Protein AF-A0A834KDP0-F1 (afdb_monomer_lite)

Radius of gyration: 21.54 Å; chains: 1; bounding box: 49×52×43 Å

Sequence (154 aa):
MIDMQECEVVLEFEQLGIKGLCDRLTLIDFNNSCNILGGSSVLNTMLYIRGSHRDFDQWESFGNPGWEYDDVLPYFKKSQDQRNPFLAQNTTYHSTDITSGIETSIQFYEKMLFIRGYLTVQDSPFNTPLSPTYLQAAQEMGYNIVDINGEQQI

InterPro domains:
  IPR000172 Glucose-methanol-choline oxidoreductase, N-terminal [PF00732] (34-146)
  IPR012132 Glucose-methanol-choline oxidoreductase [PTHR11552] (35-153)
  IPR036188 FAD/NAD(P)-binding domain superfamily [G3DSA:3.50.50.60] (35-82)
  IPR036188 FAD/NAD(P)-binding domain superfamily [SSF51905] (33-100)

Secondary structure (DSSP, 8-state):
-------------EEE--TT-SS--EEE--TTS--STTGGGGTS-----PPPHHHHHHHHHTT-TT-SHHHHHHHHHHHEEE--TTGGG-TTT----TTTT----GGGHHHHTTT--SEEE---S---THHHHHHHHHHHTT-----TTSS---

Foldseek 3Di:
DDDPDPPPPPQDWDFDDDPPDPPDTDGDRPVPQPPDVVGCVVVDPLDDADDDQVVQCVVVVVVDPLSHPVSCQLVVQQAEAEPEPVVCVPPVRHAHDPPPDDDDDPVCVVVNNRRDHPHYDYDDPDDDPVVVVVVVVCVVVVDDDDDCRDDDHD

Organism: Vespula vulgaris (NCBI:txid7454)

pLDDT: mean 78.32, std 19.93, range [27.11, 97.25]

Structure (mmCIF, N/CA/C/O backbone):
data_AF-A0A834KDP0-F1
#
_entry.id   AF-A0A834KDP0-F1
#
loop_
_atom_site.group_PDB
_atom_site.id
_atom_site.type_symbol
_atom_site.label_atom_id
_atom_site.label_alt_id
_atom_site.label_comp_id
_atom_site.label_asym_id
_atom_site.label_entity_id
_atom_site.label_seq_id
_atom_site.pdbx_PDB_ins_code
_atom_site.Cartn_x
_atom_site.Cartn_y
_atom_site.Cartn_z
_atom_site.occupancy
_atom_site.B_iso_or_equiv
_atom_site.auth_seq_id
_atom_site.auth_comp_id
_atom_site.auth_asym_id
_atom_site.auth_atom_id
_atom_site.pdbx_PDB_model_num
ATOM 1 N N . MET A 1 1 ? 29.904 -29.418 11.604 1.00 32.22 1 MET A N 1
ATOM 2 C CA . MET A 1 1 ? 29.550 -30.098 10.345 1.00 32.22 1 MET A CA 1
ATOM 3 C C . MET A 1 1 ? 28.048 -30.285 10.411 1.00 32.22 1 MET A C 1
ATOM 5 O O . MET A 1 1 ? 27.600 -31.141 11.156 1.00 32.22 1 MET A O 1
ATOM 9 N N . ILE A 1 2 ? 27.298 -29.336 9.848 1.00 32.88 2 ILE A N 1
ATOM 10 C CA . ILE A 1 2 ? 25.832 -29.363 9.874 1.00 32.88 2 ILE A CA 1
ATOM 11 C C . ILE A 1 2 ? 25.419 -30.229 8.691 1.00 32.88 2 ILE A C 1
ATOM 13 O O . ILE A 1 2 ? 25.821 -29.956 7.562 1.00 32.88 2 ILE A O 1
ATOM 17 N N . ASP A 1 3 ? 24.728 -31.312 9.010 1.00 27.11 3 ASP A N 1
ATOM 18 C CA . ASP A 1 3 ? 24.177 -32.280 8.076 1.00 27.11 3 ASP A CA 1
ATOM 19 C C . ASP A 1 3 ? 23.094 -31.596 7.228 1.0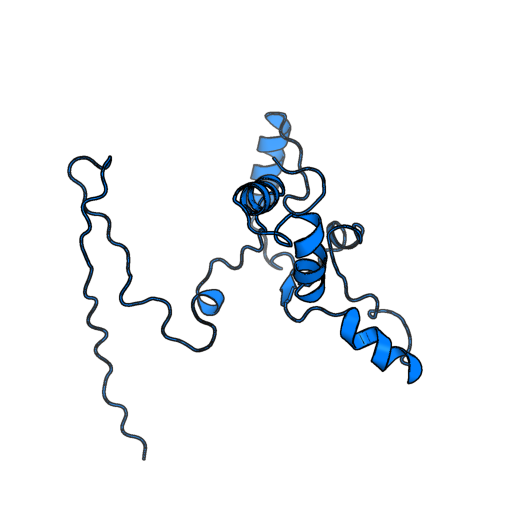0 27.11 3 ASP A C 1
ATOM 21 O O . ASP A 1 3 ? 22.119 -31.070 7.767 1.00 27.11 3 ASP A O 1
ATOM 25 N N . MET A 1 4 ? 23.309 -31.527 5.912 1.00 33.47 4 MET A N 1
ATOM 26 C CA . MET A 1 4 ? 22.289 -31.100 4.958 1.00 33.47 4 MET A CA 1
ATOM 27 C C . MET A 1 4 ? 21.481 -32.336 4.578 1.00 33.47 4 MET A C 1
ATOM 29 O O . MET A 1 4 ? 21.766 -32.980 3.571 1.00 33.47 4 MET A O 1
ATOM 33 N N . GLN A 1 5 ? 20.482 -32.670 5.394 1.00 36.72 5 GLN A N 1
ATOM 34 C CA . GLN A 1 5 ? 19.420 -33.556 4.936 1.00 36.72 5 GLN A CA 1
ATOM 35 C C . GLN A 1 5 ? 18.691 -32.855 3.789 1.00 36.72 5 GLN A C 1
ATOM 37 O O . GLN A 1 5 ? 18.222 -31.725 3.928 1.00 36.72 5 GLN A O 1
ATOM 42 N N . GLU A 1 6 ? 18.659 -33.519 2.639 1.00 36.38 6 GLU A N 1
ATOM 43 C CA . GLU A 1 6 ? 17.880 -33.121 1.477 1.00 36.38 6 GLU A CA 1
ATOM 44 C C . GLU A 1 6 ? 16.412 -32.962 1.902 1.00 36.38 6 GLU A C 1
ATOM 46 O O . GLU A 1 6 ? 15.723 -33.938 2.193 1.00 36.38 6 GLU A O 1
ATOM 51 N N . CYS A 1 7 ? 15.933 -31.718 1.987 1.00 29.33 7 CYS A N 1
ATOM 52 C CA . CYS A 1 7 ? 14.505 -31.442 2.075 1.00 29.33 7 CYS A CA 1
ATOM 53 C C . CYS A 1 7 ? 13.883 -31.783 0.719 1.00 29.33 7 CYS A C 1
ATOM 55 O O . CYS A 1 7 ? 13.819 -30.939 -0.176 1.00 29.33 7 CYS A O 1
ATOM 57 N N . GLU A 1 8 ? 13.428 -33.022 0.564 1.00 34.53 8 GLU A N 1
ATOM 58 C CA . GLU A 1 8 ? 12.415 -33.364 -0.428 1.00 34.53 8 GLU A CA 1
ATOM 59 C C . GLU A 1 8 ? 11.164 -32.534 -0.105 1.00 34.53 8 GLU A C 1
ATOM 61 O O . GLU A 1 8 ? 10.435 -32.804 0.850 1.00 34.53 8 GLU A O 1
ATOM 66 N N . VAL A 1 9 ? 10.943 -31.455 -0.860 1.00 40.50 9 VAL A N 1
ATOM 67 C CA . VAL A 1 9 ? 9.697 -30.687 -0.796 1.00 40.50 9 VAL A CA 1
ATOM 68 C C . VAL A 1 9 ? 8.619 -31.548 -1.447 1.00 40.50 9 VAL A C 1
ATOM 70 O O . VAL A 1 9 ? 8.431 -31.530 -2.663 1.00 40.50 9 VAL A O 1
ATOM 73 N N . VAL A 1 10 ? 7.939 -32.355 -0.637 1.00 37.19 10 VAL A N 1
ATOM 74 C CA . VAL A 1 10 ? 6.749 -33.090 -1.061 1.00 37.19 10 VAL A CA 1
ATOM 75 C C . VAL A 1 10 ? 5.629 -32.065 -1.259 1.00 37.19 10 VAL A C 1
ATOM 77 O O . VAL A 1 10 ? 5.071 -31.541 -0.299 1.00 37.19 10 VAL A O 1
ATOM 80 N N . LEU A 1 11 ? 5.329 -31.732 -2.516 1.00 42.69 11 LEU A N 1
ATOM 81 C CA . LEU A 1 11 ? 4.203 -30.869 -2.880 1.00 42.69 11 LEU A CA 1
ATOM 82 C C . LEU A 1 11 ? 2.890 -31.657 -2.742 1.00 42.69 11 LEU A C 1
ATOM 84 O O . LEU A 1 11 ? 2.422 -32.276 -3.698 1.00 42.69 11 LEU A O 1
ATOM 88 N N . GLU A 1 12 ? 2.297 -31.658 -1.549 1.00 43.50 12 GLU A N 1
ATOM 89 C CA . GLU A 1 12 ? 0.933 -32.155 -1.338 1.00 43.50 12 GLU A CA 1
ATOM 90 C C . GLU A 1 12 ? -0.082 -31.038 -1.614 1.00 43.50 12 GLU A C 1
ATOM 92 O O . GLU A 1 12 ? -0.235 -30.101 -0.828 1.00 43.50 12 GLU A O 1
ATOM 97 N N . PHE A 1 13 ? -0.777 -31.139 -2.750 1.00 48.62 13 PHE A N 1
ATOM 98 C CA . PHE A 1 13 ? -1.847 -30.221 -3.136 1.00 48.62 13 PHE A CA 1
ATOM 99 C C . PHE A 1 13 ? -3.195 -30.671 -2.555 1.00 48.62 13 PHE A C 1
ATOM 101 O O . PHE A 1 13 ? -3.680 -31.753 -2.892 1.00 48.62 13 PHE A O 1
ATOM 108 N N . GLU A 1 14 ? -3.862 -29.819 -1.773 1.00 54.56 14 GLU A N 1
ATOM 109 C CA . GLU A 1 14 ? -5.274 -30.030 -1.440 1.00 54.56 14 GLU A CA 1
ATOM 110 C C . GLU A 1 14 ? -6.165 -29.589 -2.610 1.00 54.56 14 GLU A C 1
ATOM 112 O O . GLU A 1 14 ? -6.177 -28.430 -3.029 1.00 54.56 14 GLU A O 1
ATOM 117 N N . GLN A 1 15 ? -6.928 -30.536 -3.156 1.00 55.88 15 GLN A N 1
ATOM 118 C CA . GLN A 1 15 ? -7.911 -30.280 -4.203 1.00 55.88 15 GLN A CA 1
ATOM 119 C C . GLN A 1 15 ? -9.252 -29.915 -3.564 1.00 55.88 15 GLN A C 1
ATOM 121 O O . GLN A 1 15 ? -10.048 -30.788 -3.217 1.00 55.88 15 GLN A O 1
ATOM 126 N N . LEU A 1 16 ? -9.525 -28.619 -3.420 1.00 61.22 16 LEU A N 1
ATOM 127 C CA . LEU A 1 16 ? -10.821 -28.152 -2.931 1.00 61.22 16 LEU A CA 1
ATOM 128 C C . LEU A 1 16 ? -11.787 -27.937 -4.102 1.00 61.22 16 LEU A C 1
ATOM 130 O O . LEU A 1 16 ? -11.505 -27.199 -5.050 1.00 61.22 16 LEU A O 1
ATOM 134 N N . GLY A 1 17 ? -12.960 -28.567 -4.018 1.00 60.81 17 GLY A N 1
ATOM 135 C CA . GLY A 1 17 ? -14.087 -28.268 -4.896 1.00 60.81 17 GLY A CA 1
ATOM 136 C C . GLY A 1 17 ? -14.694 -26.920 -4.514 1.00 60.81 17 GLY A C 1
ATOM 137 O O . GLY A 1 17 ? -15.449 -26.829 -3.546 1.00 60.81 17 GLY A O 1
ATOM 138 N N . ILE A 1 18 ? -14.364 -25.861 -5.253 1.00 67.38 18 ILE A N 1
ATOM 139 C CA . ILE A 1 18 ? -14.926 -24.529 -5.010 1.00 67.38 18 ILE A CA 1
ATOM 140 C C . ILE A 1 18 ? -16.292 -24.429 -5.689 1.00 67.38 18 ILE A C 1
ATOM 142 O O . ILE A 1 18 ? -16.423 -24.587 -6.904 1.00 67.38 18 ILE A O 1
ATOM 146 N N . LYS A 1 19 ? -17.324 -24.122 -4.897 1.00 65.81 19 LYS A N 1
ATOM 147 C CA . LYS A 1 19 ? -18.687 -23.895 -5.391 1.00 65.81 19 LYS A CA 1
ATOM 148 C C . LYS A 1 19 ? -18.677 -22.787 -6.453 1.00 65.81 19 LYS A C 1
ATOM 150 O O . LYS A 1 19 ? -18.363 -21.644 -6.143 1.00 65.81 19 LYS A O 1
ATOM 155 N N . GLY A 1 20 ? -19.044 -23.128 -7.689 1.00 76.38 20 GLY A N 1
ATOM 156 C CA . GLY A 1 20 ? -19.075 -22.201 -8.830 1.00 76.38 20 GLY A CA 1
ATOM 157 C C . GLY A 1 20 ? -18.051 -22.509 -9.926 1.00 76.38 20 GLY A C 1
ATOM 158 O O . GLY A 1 20 ? -18.228 -22.053 -11.053 1.00 76.38 20 GLY A O 1
ATOM 159 N N . LEU A 1 21 ? -17.040 -23.337 -9.650 1.00 80.00 21 LEU A N 1
ATOM 160 C CA . LEU A 1 21 ? -16.180 -23.907 -10.684 1.00 80.00 21 LEU A CA 1
ATOM 161 C C . LEU A 1 21 ? -16.756 -25.259 -11.106 1.00 80.00 21 LEU A C 1
ATOM 163 O O . LEU A 1 21 ? -16.742 -26.220 -10.341 1.00 80.00 21 LEU A O 1
ATOM 167 N N . CYS A 1 22 ? -17.315 -25.319 -12.315 1.00 75.12 22 CYS A N 1
ATOM 168 C CA . CYS A 1 22 ? -17.777 -26.583 -12.884 1.00 75.12 22 CYS A CA 1
ATOM 169 C C . CYS A 1 22 ? -16.557 -27.386 -13.355 1.00 75.12 22 CYS A C 1
ATOM 171 O O . CYS A 1 22 ? -15.719 -26.863 -14.091 1.00 75.12 22 CYS A O 1
ATOM 173 N N . ASP A 1 23 ? -16.461 -28.638 -12.907 1.00 79.19 23 ASP A N 1
ATOM 174 C CA . ASP A 1 23 ? -15.499 -29.648 -13.369 1.00 79.19 23 ASP A CA 1
ATOM 175 C C . ASP A 1 23 ? -14.010 -29.269 -13.255 1.00 79.19 23 ASP A C 1
ATOM 177 O O . ASP A 1 23 ? -13.162 -29.822 -13.959 1.00 79.19 23 ASP A O 1
ATOM 181 N N . ARG A 1 24 ? -13.660 -28.336 -12.360 1.00 73.44 24 ARG A N 1
ATOM 182 C CA . ARG A 1 24 ? -12.266 -27.986 -12.061 1.00 73.44 24 ARG A CA 1
ATOM 183 C C . ARG A 1 24 ? -12.002 -27.967 -10.568 1.00 73.44 24 ARG A C 1
ATOM 185 O O . ARG A 1 24 ? -12.775 -27.416 -9.790 1.00 73.44 24 ARG A O 1
ATOM 192 N N . LEU A 1 25 ? -10.864 -28.542 -10.206 1.00 76.00 25 LEU A N 1
ATOM 193 C CA . LEU A 1 25 ? -10.314 -28.479 -8.863 1.00 76.00 25 LEU A CA 1
ATOM 194 C C . LEU A 1 25 ? -9.352 -27.303 -8.804 1.00 76.00 25 LEU A C 1
ATOM 196 O O . LEU A 1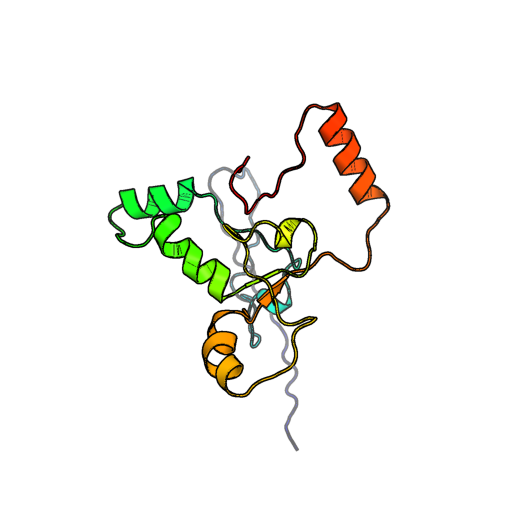 25 ? -8.518 -27.128 -9.698 1.00 76.00 25 LEU A O 1
ATOM 200 N N . THR A 1 26 ? -9.484 -26.495 -7.761 1.00 72.44 26 THR A N 1
ATOM 201 C CA . THR A 1 26 ? -8.546 -25.406 -7.518 1.00 72.44 26 THR A CA 1
ATOM 202 C C . THR A 1 26 ? -7.392 -25.950 -6.707 1.00 72.44 26 THR A C 1
ATOM 204 O O . THR A 1 26 ? -7.599 -26.538 -5.647 1.00 72.44 26 THR A O 1
ATOM 207 N N . LEU A 1 27 ? -6.180 -25.735 -7.208 1.00 74.00 27 LEU A N 1
ATOM 208 C CA . LEU A 1 27 ? -4.968 -25.964 -6.440 1.00 74.00 27 LEU A CA 1
ATOM 209 C C . LEU A 1 27 ? -4.675 -24.678 -5.676 1.00 74.00 27 LEU A C 1
ATOM 211 O O . LEU A 1 27 ? -4.309 -23.666 -6.276 1.00 74.00 27 LEU A O 1
ATOM 215 N N . ILE A 1 28 ? -4.895 -24.713 -4.368 1.00 72.31 28 ILE A N 1
ATOM 216 C CA . ILE A 1 28 ? -4.432 -23.670 -3.460 1.00 72.31 28 ILE A CA 1
ATOM 217 C C . ILE A 1 28 ? -3.304 -24.291 -2.651 1.00 72.31 28 ILE A C 1
ATOM 219 O O . ILE A 1 28 ? -3.496 -25.304 -1.982 1.00 72.31 28 ILE A O 1
ATOM 223 N N . ASP A 1 29 ? -2.117 -23.707 -2.750 1.00 66.94 29 ASP A N 1
ATOM 224 C CA . ASP A 1 29 ? -0.949 -24.204 -2.038 1.00 66.94 29 ASP A CA 1
ATOM 225 C C . ASP A 1 29 ? -0.971 -23.724 -0.577 1.00 66.94 29 ASP A C 1
ATOM 227 O O . ASP A 1 29 ? -0.378 -22.706 -0.222 1.00 66.94 29 ASP A O 1
ATOM 231 N N . PHE A 1 30 ? -1.736 -24.423 0.264 1.00 58.56 30 PHE A N 1
ATOM 232 C CA . PHE A 1 30 ? -1.823 -24.138 1.700 1.00 58.56 30 PHE A CA 1
ATOM 233 C C . PHE A 1 30 ? -0.630 -24.688 2.491 1.00 58.56 30 PHE A C 1
ATOM 235 O O . PHE A 1 30 ? -0.279 -24.127 3.528 1.00 58.56 30 PHE A O 1
ATOM 242 N N . ASN A 1 31 ? 0.013 -25.747 1.994 1.00 53.12 31 ASN A N 1
ATOM 243 C CA . ASN A 1 31 ? 1.145 -26.391 2.659 1.00 53.12 31 ASN A CA 1
ATOM 244 C C . ASN A 1 31 ? 2.480 -25.662 2.402 1.00 53.12 31 ASN A C 1
ATOM 246 O O . ASN A 1 31 ? 3.407 -25.819 3.194 1.00 53.12 31 ASN A O 1
ATOM 250 N N . ASN A 1 32 ? 2.555 -24.790 1.383 1.00 52.97 32 ASN A N 1
ATOM 251 C CA . ASN A 1 32 ? 3.630 -23.807 1.198 1.00 52.97 32 ASN A CA 1
ATOM 252 C C . ASN A 1 32 ? 3.168 -22.358 1.410 1.00 52.97 32 ASN A C 1
ATOM 254 O O . ASN A 1 32 ? 3.618 -21.449 0.703 1.00 52.97 32 ASN A O 1
ATOM 258 N N . SER A 1 33 ? 2.339 -22.078 2.424 1.00 62.09 33 SER A N 1
ATOM 259 C CA . SER A 1 33 ? 2.373 -20.728 3.001 1.00 62.09 33 SER A CA 1
ATOM 260 C C . SER A 1 33 ? 3.841 -20.406 3.292 1.00 62.09 33 SER A C 1
ATOM 262 O O . SER A 1 33 ? 4.459 -21.165 4.037 1.00 62.09 33 SER A O 1
ATOM 264 N N . CYS A 1 34 ? 4.409 -19.382 2.639 1.00 66.56 34 CYS A N 1
ATOM 265 C CA . CYS A 1 34 ? 5.856 -19.150 2.575 1.00 66.56 34 CYS A CA 1
ATOM 266 C C . CYS A 1 34 ? 6.560 -19.466 3.900 1.00 66.56 34 CYS A C 1
ATOM 268 O O . CYS A 1 34 ? 6.525 -18.664 4.835 1.00 66.56 34 CYS A O 1
ATOM 270 N N . ASN A 1 35 ? 7.208 -20.630 3.970 1.00 77.69 35 ASN A N 1
ATOM 271 C CA . ASN A 1 35 ? 7.852 -21.118 5.185 1.00 77.69 35 ASN A CA 1
ATOM 272 C C . ASN A 1 35 ? 9.298 -20.610 5.258 1.00 77.69 35 ASN A C 1
ATOM 274 O O . ASN A 1 35 ? 10.266 -21.367 5.247 1.00 77.69 35 ASN A O 1
ATOM 278 N N . ILE A 1 36 ? 9.433 -19.286 5.217 1.00 86.44 36 ILE A N 1
ATOM 279 C CA . ILE A 1 36 ? 10.696 -18.549 5.236 1.00 86.44 36 ILE A CA 1
ATOM 280 C C . ILE A 1 36 ? 10.490 -17.323 6.131 1.00 86.44 36 ILE A C 1
ATOM 282 O O . ILE A 1 36 ? 9.390 -16.770 6.197 1.00 86.44 36 ILE A O 1
ATOM 286 N N . LEU A 1 37 ? 11.539 -16.867 6.821 1.00 90.00 37 LEU A N 1
ATOM 287 C CA . LEU A 1 37 ? 11.495 -15.605 7.563 1.00 90.00 37 LEU A CA 1
ATOM 288 C C . LEU A 1 37 ? 11.090 -14.450 6.626 1.00 90.00 37 LEU A C 1
ATOM 290 O O . LEU A 1 37 ? 11.739 -14.217 5.611 1.00 90.00 37 LEU A O 1
ATOM 294 N N . GLY A 1 38 ? 10.016 -13.736 6.977 1.00 88.44 38 GLY A N 1
ATOM 295 C CA . GLY A 1 38 ? 9.385 -12.711 6.132 1.00 88.44 38 GLY A CA 1
ATOM 296 C C . GLY A 1 38 ? 8.114 -13.186 5.412 1.00 88.44 38 GLY A C 1
ATOM 297 O O . GLY A 1 38 ? 7.330 -12.359 4.942 1.00 88.44 38 GLY A O 1
ATOM 298 N N . GLY A 1 39 ? 7.853 -14.494 5.370 1.00 90.44 39 GLY A N 1
ATOM 299 C CA . GLY A 1 39 ? 6.645 -15.069 4.782 1.00 90.44 39 GLY A CA 1
ATOM 300 C C . GLY A 1 39 ? 6.480 -14.700 3.307 1.00 90.44 39 GLY A C 1
ATOM 301 O O . GLY A 1 39 ? 7.446 -14.651 2.543 1.00 90.44 39 GLY A O 1
ATOM 302 N N . SER A 1 40 ? 5.245 -14.411 2.893 1.00 87.44 40 SER A N 1
ATOM 303 C CA . SER A 1 40 ? 4.926 -14.107 1.492 1.00 87.44 40 SER A CA 1
ATOM 304 C C . SER A 1 40 ? 5.557 -12.814 0.980 1.00 87.44 40 SER A C 1
ATOM 306 O O . SER A 1 40 ? 5.638 -12.631 -0.229 1.00 87.44 40 SER A O 1
ATOM 308 N N . SER A 1 41 ? 6.052 -11.935 1.859 1.00 89.12 41 SER A N 1
ATOM 309 C CA . SER A 1 41 ? 6.719 -10.696 1.432 1.00 89.12 41 SER A CA 1
ATOM 310 C C . SER A 1 41 ? 8.001 -10.939 0.627 1.00 89.12 41 SER A C 1
ATOM 312 O O . SER A 1 41 ? 8.395 -10.072 -0.143 1.00 89.12 41 SER A O 1
ATOM 314 N N . VAL A 1 42 ? 8.616 -12.122 0.756 1.00 87.62 42 VAL A N 1
ATOM 315 C CA . VAL A 1 42 ? 9.848 -12.497 0.039 1.00 87.62 42 VAL A CA 1
ATOM 316 C C . VAL A 1 42 ? 9.573 -12.953 -1.402 1.00 87.62 42 VAL A C 1
ATOM 318 O O . VAL A 1 42 ? 10.439 -12.813 -2.260 1.00 87.62 42 VAL A O 1
ATOM 321 N N . LEU A 1 43 ? 8.381 -13.497 -1.676 1.00 86.94 43 LEU A N 1
ATOM 322 C CA . LEU A 1 43 ? 8.005 -14.068 -2.982 1.00 86.94 43 LEU A CA 1
ATOM 323 C C . LEU A 1 43 ? 6.856 -13.320 -3.677 1.00 86.94 43 LEU A C 1
ATOM 325 O O . LEU A 1 43 ? 6.380 -13.763 -4.721 1.00 86.94 43 LEU A O 1
ATOM 329 N N . ASN A 1 44 ? 6.363 -12.220 -3.104 1.00 88.38 44 ASN A N 1
ATOM 330 C CA . ASN A 1 44 ? 5.259 -11.476 -3.701 1.00 88.38 44 ASN A CA 1
ATOM 331 C C . ASN A 1 44 ? 5.680 -10.770 -5.009 1.00 88.38 44 ASN A C 1
ATOM 333 O O . ASN A 1 44 ? 6.847 -10.704 -5.385 1.00 88.38 44 ASN A O 1
ATOM 337 N N . THR A 1 45 ? 4.705 -10.192 -5.709 1.00 91.12 45 THR A N 1
ATOM 338 C CA . THR A 1 45 ? 4.931 -9.425 -6.948 1.00 91.12 45 THR A CA 1
ATOM 339 C C . THR A 1 45 ? 5.447 -7.999 -6.687 1.00 91.12 45 THR A C 1
ATOM 341 O O . THR A 1 45 ? 5.469 -7.178 -7.597 1.00 91.12 45 THR A O 1
ATOM 344 N N . MET A 1 46 ? 5.835 -7.668 -5.449 1.00 93.12 46 MET A N 1
ATOM 345 C CA . MET A 1 46 ? 6.308 -6.339 -5.033 1.00 93.12 46 MET A CA 1
ATOM 346 C C . MET A 1 46 ? 5.321 -5.184 -5.303 1.00 93.12 46 MET A C 1
ATOM 348 O O . MET A 1 46 ? 5.719 -4.021 -5.357 1.00 93.12 46 MET A O 1
ATOM 352 N N . LEU A 1 47 ? 4.024 -5.480 -5.448 1.00 92.81 47 LEU A N 1
ATOM 353 C CA . LEU A 1 47 ? 2.974 -4.470 -5.588 1.00 92.81 47 LEU A CA 1
ATOM 354 C C . LEU A 1 47 ? 2.597 -3.905 -4.216 1.00 92.81 47 LEU A C 1
ATOM 356 O O . LEU A 1 47 ? 2.249 -4.658 -3.306 1.00 92.81 47 LEU A O 1
ATOM 360 N N . TYR A 1 48 ? 2.624 -2.579 -4.081 1.00 93.50 48 TYR A N 1
ATOM 361 C CA . TYR A 1 48 ? 2.174 -1.885 -2.875 1.00 93.50 48 TYR A CA 1
ATOM 362 C C . TYR A 1 48 ? 0.797 -1.252 -3.104 1.00 93.50 48 TYR A C 1
ATOM 364 O O . TYR A 1 48 ? 0.673 -0.208 -3.747 1.00 93.50 48 TYR A O 1
ATOM 372 N N . ILE A 1 49 ? -0.240 -1.896 -2.572 1.00 93.44 49 ILE A N 1
ATOM 373 C CA . ILE A 1 49 ? -1.640 -1.473 -2.686 1.00 93.44 49 ILE A CA 1
ATOM 374 C C . ILE A 1 49 ? -2.284 -1.594 -1.304 1.00 93.44 49 ILE A C 1
ATOM 376 O O . ILE A 1 49 ? -2.069 -2.589 -0.609 1.00 93.44 49 ILE A O 1
ATOM 380 N N . ARG A 1 50 ? -3.044 -0.578 -0.894 1.00 93.94 50 ARG A N 1
ATOM 381 C CA . ARG A 1 50 ? -3.833 -0.576 0.344 1.00 93.94 50 ARG A CA 1
ATOM 382 C C . ARG A 1 50 ? -5.287 -0.952 0.050 1.00 93.94 50 ARG A C 1
ATOM 384 O O . ARG A 1 50 ? -5.729 -0.892 -1.094 1.00 93.94 50 ARG A O 1
ATOM 391 N N . GLY A 1 51 ? -6.021 -1.342 1.091 1.00 92.94 51 GLY A N 1
ATOM 392 C CA . GLY A 1 51 ? -7.472 -1.536 0.995 1.00 92.94 51 GLY A CA 1
ATOM 393 C C . GLY A 1 51 ? -8.208 -0.227 0.690 1.00 92.94 51 GLY A C 1
ATOM 394 O O . GLY A 1 51 ? -7.664 0.863 0.904 1.00 92.94 51 GLY A O 1
ATOM 395 N N . SER A 1 52 ? -9.441 -0.335 0.193 1.00 94.44 52 SER A N 1
ATOM 396 C CA . SER A 1 52 ? -10.269 0.847 -0.054 1.00 94.44 52 SER A CA 1
ATOM 397 C C . SER A 1 52 ? -10.780 1.438 1.263 1.00 94.44 52 SER A C 1
ATOM 399 O O . SER A 1 52 ? -10.970 0.695 2.224 1.00 94.44 52 SER A O 1
ATOM 401 N N . HIS A 1 53 ? -11.047 2.748 1.318 1.00 94.94 53 HIS A N 1
ATOM 402 C CA . HIS A 1 53 ? -11.608 3.400 2.514 1.00 94.94 53 HIS A CA 1
ATOM 403 C C . HIS A 1 53 ? -12.888 2.682 2.958 1.00 94.94 53 HIS A C 1
ATOM 405 O O . HIS A 1 53 ? -13.037 2.306 4.117 1.00 94.94 53 HIS A O 1
ATOM 411 N N . ARG A 1 54 ? -13.738 2.349 1.978 1.00 94.88 54 ARG A N 1
ATOM 412 C CA . ARG A 1 54 ? -14.998 1.636 2.180 1.00 94.88 54 ARG A CA 1
ATOM 413 C C . ARG A 1 54 ? -14.832 0.295 2.895 1.00 94.88 54 ARG A C 1
ATOM 415 O O . ARG A 1 54 ? -15.719 -0.069 3.661 1.00 94.88 54 ARG A O 1
ATOM 422 N N . ASP A 1 55 ? -13.752 -0.444 2.640 1.00 95.75 55 ASP A N 1
ATOM 423 C CA . ASP A 1 55 ? -13.527 -1.737 3.296 1.00 95.75 55 ASP A CA 1
ATOM 424 C C . ASP A 1 55 ? -13.305 -1.554 4.805 1.00 95.75 55 ASP A C 1
ATOM 426 O O . ASP A 1 55 ? -13.884 -2.289 5.603 1.00 95.75 55 ASP A O 1
ATOM 430 N N . PHE A 1 56 ? -12.524 -0.543 5.195 1.00 96.81 56 PHE A N 1
ATOM 431 C CA . PHE A 1 56 ? -12.239 -0.212 6.595 1.00 96.81 56 PHE A CA 1
ATOM 432 C C . PHE A 1 56 ? -13.466 0.375 7.301 1.00 96.81 56 PHE A C 1
ATOM 434 O O . PHE A 1 56 ? -13.856 -0.102 8.366 1.00 96.81 56 PHE A O 1
ATOM 441 N N . ASP A 1 57 ? -14.167 1.307 6.657 1.00 96.62 57 ASP A N 1
ATOM 442 C CA . ASP A 1 57 ? -15.418 1.867 7.185 1.00 96.62 57 ASP A CA 1
ATOM 443 C C . ASP A 1 57 ? -16.474 0.765 7.386 1.00 96.62 57 ASP A C 1
ATOM 445 O O . ASP A 1 57 ? -17.227 0.741 8.364 1.00 96.62 57 ASP A O 1
ATOM 449 N N . GLN A 1 58 ? -16.510 -0.218 6.478 1.00 97.12 58 GLN A N 1
ATOM 450 C CA . GLN A 1 58 ? -17.381 -1.376 6.621 1.00 97.12 58 GLN A CA 1
ATOM 451 C C . GLN A 1 58 ? -16.965 -2.265 7.800 1.00 97.12 58 GLN A C 1
ATOM 453 O O . GLN A 1 58 ? -17.841 -2.776 8.504 1.00 97.12 58 GLN A O 1
ATOM 458 N N . TRP A 1 59 ? -15.667 -2.447 8.053 1.00 97.06 59 TRP A N 1
ATOM 459 C CA . TRP A 1 59 ? -15.198 -3.196 9.221 1.00 97.06 59 TRP A CA 1
ATOM 460 C C . TRP A 1 59 ? -15.621 -2.535 10.523 1.00 97.06 59 TRP A C 1
ATOM 462 O O . TRP A 1 59 ? -16.091 -3.241 11.421 1.00 97.06 59 TRP A O 1
ATOM 472 N N . GLU A 1 60 ? -15.534 -1.210 10.613 1.00 97.00 60 GLU A N 1
ATOM 473 C CA . GLU A 1 60 ? -16.054 -0.491 11.771 1.00 97.00 60 GLU A CA 1
ATOM 474 C C . GLU A 1 60 ? -17.565 -0.703 11.920 1.00 97.00 60 GLU A C 1
ATOM 476 O O . GLU A 1 60 ? -18.034 -1.074 13.000 1.00 97.00 60 GLU A O 1
ATOM 481 N N . SER A 1 61 ? -18.322 -0.596 10.820 1.00 96.31 61 SER A N 1
ATOM 482 C CA . SER A 1 61 ? -19.777 -0.808 10.819 1.00 96.31 61 SER A CA 1
ATOM 483 C C . SER A 1 61 ? -20.202 -2.204 11.304 1.00 96.31 61 SER A C 1
ATOM 485 O O . SER A 1 61 ? -21.313 -2.384 11.807 1.00 96.31 61 SER A O 1
ATOM 487 N N . PHE A 1 62 ? -19.312 -3.197 11.202 1.00 97.25 62 PHE A N 1
ATOM 488 C CA . PHE A 1 62 ? -19.509 -4.551 11.728 1.00 97.25 62 PHE A CA 1
ATOM 489 C C . PHE A 1 62 ? -19.204 -4.690 13.226 1.00 97.25 62 PHE A C 1
ATOM 491 O O . PHE A 1 62 ? -19.247 -5.799 13.760 1.00 97.25 62 PHE A O 1
ATOM 498 N N . GLY A 1 63 ? -18.954 -3.579 13.920 1.00 97.06 63 GLY A N 1
ATOM 499 C CA . GLY A 1 63 ? -18.711 -3.539 15.357 1.00 97.06 63 GLY A CA 1
ATOM 500 C C . GLY A 1 63 ? -17.236 -3.651 15.734 1.00 97.06 63 GLY A C 1
ATOM 501 O O . GLY A 1 63 ? -16.943 -4.144 16.822 1.00 97.06 63 GLY A O 1
ATOM 502 N N . ASN A 1 64 ? -16.323 -3.195 14.868 1.00 97.06 64 ASN A N 1
ATOM 503 C CA . ASN A 1 64 ? -14.884 -3.118 15.149 1.00 97.06 64 ASN A CA 1
ATOM 504 C C . ASN A 1 64 ? -14.439 -1.647 15.295 1.00 97.06 64 ASN A C 1
ATOM 506 O O . ASN A 1 64 ? -13.867 -1.099 14.356 1.00 97.06 64 ASN A O 1
ATOM 510 N N . PRO A 1 65 ? -14.690 -0.985 16.440 1.00 96.50 65 PRO A N 1
ATOM 511 C CA . PRO A 1 65 ? -14.282 0.405 16.642 1.00 96.50 65 PRO A CA 1
ATOM 512 C C . PRO A 1 65 ? -12.766 0.558 16.497 1.00 96.50 65 PRO A C 1
ATOM 514 O O . PRO A 1 65 ? -12.017 -0.317 16.946 1.00 96.50 65 PRO A O 1
ATOM 517 N N . GLY A 1 66 ? -12.311 1.669 15.917 1.00 95.38 66 GLY A N 1
ATOM 518 C CA . GLY A 1 66 ? -10.883 1.896 15.673 1.00 95.38 66 GLY A CA 1
ATOM 519 C C . GLY A 1 66 ? -10.361 1.310 14.356 1.00 95.38 66 GLY A C 1
ATOM 520 O O . GLY A 1 66 ? -9.153 1.329 14.124 1.00 95.38 66 GLY A O 1
ATOM 521 N N . TRP A 1 67 ? -11.241 0.724 13.535 1.00 97.06 67 TRP A N 1
ATOM 522 C CA . TRP A 1 67 ? -10.902 0.144 12.230 1.00 97.06 67 TRP A CA 1
ATOM 523 C C . TRP A 1 67 ? -11.482 0.920 11.045 1.00 97.06 67 TRP A C 1
ATOM 525 O O . TRP A 1 67 ? -11.346 0.434 9.923 1.00 97.06 67 TRP A O 1
ATOM 535 N N . GLU A 1 68 ? -12.089 2.096 11.258 1.00 97.19 68 GLU A N 1
ATOM 536 C CA . GLU A 1 68 ? -12.405 3.010 10.150 1.00 97.19 68 GLU A CA 1
ATOM 537 C C . GLU A 1 68 ? -11.120 3.482 9.460 1.00 97.19 68 GLU A C 1
ATOM 539 O O . GLU A 1 68 ? -10.021 3.404 10.026 1.00 97.19 68 GLU A O 1
ATOM 544 N N . TYR A 1 69 ? -11.229 3.951 8.213 1.00 96.56 69 TYR A N 1
ATOM 545 C CA . TYR A 1 69 ? -10.033 4.266 7.433 1.00 96.56 69 TYR A CA 1
ATOM 546 C C . TYR A 1 69 ? -9.149 5.334 8.097 1.00 96.56 69 TYR A C 1
ATOM 548 O O . TYR A 1 69 ? -7.919 5.210 8.111 1.00 96.56 69 TYR A O 1
ATOM 556 N N . ASP A 1 70 ? -9.770 6.361 8.677 1.00 95.38 70 ASP A N 1
ATOM 557 C CA . ASP A 1 70 ? -9.071 7.481 9.309 1.00 95.38 70 ASP A CA 1
ATOM 558 C C . ASP A 1 70 ? -8.275 7.049 10.552 1.00 95.38 70 ASP A C 1
ATOM 560 O O . ASP A 1 70 ? -7.174 7.561 10.786 1.00 95.38 70 ASP A O 1
ATOM 564 N N . ASP A 1 71 ? -8.755 6.045 11.289 1.00 96.31 71 ASP A N 1
ATOM 565 C CA . ASP A 1 71 ? -8.063 5.474 12.448 1.00 96.31 71 ASP A CA 1
ATOM 566 C C . ASP A 1 71 ? -6.849 4.618 12.049 1.00 96.31 71 ASP A C 1
ATOM 568 O O . ASP A 1 71 ? -5.817 4.613 12.734 1.00 96.31 71 ASP A O 1
ATOM 572 N N . VAL A 1 72 ? -6.928 3.907 10.918 1.00 95.88 72 VAL A N 1
ATOM 573 C CA . VAL A 1 72 ? -5.834 3.039 10.443 1.00 95.88 72 VAL A CA 1
ATOM 574 C C . VAL A 1 72 ? -4.795 3.783 9.598 1.00 95.88 72 VAL A C 1
ATOM 576 O O . VAL A 1 72 ? -3.628 3.373 9.547 1.00 95.88 72 VAL A O 1
ATOM 579 N N . LEU A 1 73 ? -5.163 4.902 8.964 1.00 94.19 73 LEU A N 1
ATOM 580 C CA . LEU A 1 73 ? -4.281 5.691 8.098 1.00 94.19 73 LEU A CA 1
ATOM 581 C C . LEU A 1 73 ? -2.946 6.092 8.767 1.00 94.19 73 LEU A C 1
ATOM 583 O O . LEU A 1 73 ? -1.893 5.940 8.128 1.00 94.19 73 LEU A O 1
ATOM 587 N N . PRO A 1 74 ? -2.906 6.533 10.042 1.00 91.81 74 PRO A N 1
ATOM 588 C CA . PRO A 1 74 ? -1.655 6.800 10.748 1.00 91.81 74 PRO A CA 1
ATOM 589 C C . PRO A 1 74 ? -0.707 5.597 10.798 1.00 91.81 74 PRO A C 1
ATOM 591 O O . PRO A 1 74 ? 0.510 5.776 10.723 1.00 91.81 74 PRO A O 1
ATOM 594 N N . TYR A 1 75 ? -1.228 4.370 10.882 1.00 91.12 75 TYR A N 1
ATOM 595 C CA . TYR A 1 75 ? -0.414 3.152 10.911 1.00 91.12 75 TYR A CA 1
ATOM 596 C C . TYR A 1 75 ? 0.173 2.828 9.538 1.00 91.12 75 TYR A C 1
ATOM 598 O O . TYR A 1 75 ? 1.355 2.479 9.448 1.00 91.12 75 TYR A O 1
ATOM 606 N N . PHE A 1 76 ? -0.593 3.028 8.461 1.00 92.62 76 PHE A N 1
ATOM 607 C CA . PHE A 1 76 ? -0.055 2.908 7.105 1.00 92.62 76 PHE A CA 1
ATOM 608 C C . PHE A 1 76 ? 1.088 3.892 6.873 1.00 92.62 76 PHE A C 1
ATOM 610 O O . PHE A 1 76 ? 2.165 3.485 6.428 1.00 92.62 76 PHE A O 1
ATOM 617 N N . LYS A 1 77 ? 0.905 5.153 7.272 1.00 89.12 77 LYS A N 1
ATOM 618 C CA . LYS A 1 77 ? 1.945 6.189 7.191 1.00 89.12 77 LYS A CA 1
ATOM 619 C C . LYS A 1 77 ? 3.145 5.875 8.085 1.00 89.12 77 LYS A C 1
ATOM 621 O O . LYS A 1 77 ? 4.284 6.059 7.686 1.00 89.12 77 LYS A O 1
ATOM 626 N N . LYS A 1 78 ? 2.936 5.325 9.279 1.00 86.88 78 LYS A N 1
ATOM 627 C CA . LYS A 1 78 ? 4.052 4.903 10.136 1.00 86.88 78 LYS A CA 1
ATOM 628 C C . LYS A 1 78 ? 4.883 3.782 9.504 1.00 86.88 78 LYS A C 1
ATOM 630 O O . LYS A 1 78 ? 6.083 3.705 9.743 1.00 86.88 78 LYS A O 1
ATOM 635 N N . SER A 1 79 ? 4.259 2.894 8.732 1.00 89.38 79 SER A N 1
ATOM 636 C CA . SER A 1 79 ? 4.955 1.770 8.097 1.00 89.38 79 SER A CA 1
ATOM 637 C C . SER A 1 79 ? 5.703 2.156 6.818 1.00 89.38 79 SER A C 1
ATOM 639 O O . SER A 1 79 ? 6.770 1.603 6.559 1.00 89.38 79 SER A O 1
ATOM 641 N N . GLN A 1 80 ? 5.169 3.103 6.042 1.00 90.31 80 GLN A N 1
ATOM 642 C CA . GLN A 1 80 ? 5.639 3.437 4.698 1.00 90.31 80 GLN A CA 1
ATOM 643 C C . GLN A 1 80 ? 6.747 4.503 4.700 1.00 90.31 80 GLN A C 1
ATOM 645 O O . GLN A 1 80 ? 6.732 5.445 5.488 1.00 90.31 80 GLN A O 1
ATOM 650 N N . ASP A 1 81 ? 7.668 4.389 3.750 1.00 89.69 81 ASP A N 1
ATOM 651 C CA . ASP A 1 81 ? 8.545 5.463 3.285 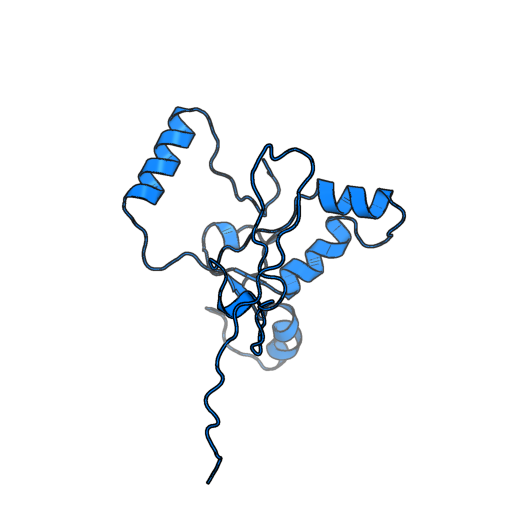1.00 89.69 81 ASP A CA 1
ATOM 652 C C . ASP A 1 81 ? 8.406 5.595 1.759 1.00 89.69 81 ASP A C 1
ATOM 654 O O . ASP A 1 81 ? 8.966 4.801 1.000 1.00 89.69 81 ASP A O 1
ATOM 658 N N . GLN A 1 82 ? 7.589 6.551 1.308 1.00 90.12 82 GLN A N 1
ATOM 659 C CA . GLN A 1 82 ? 7.293 6.779 -0.107 1.00 90.12 82 GLN A CA 1
ATOM 660 C C . GLN A 1 82 ? 8.424 7.575 -0.769 1.00 90.12 82 GLN A C 1
ATOM 662 O O . GLN A 1 82 ? 8.684 8.726 -0.421 1.00 90.12 82 GLN A O 1
ATOM 667 N N . ARG A 1 83 ? 9.077 6.971 -1.766 1.00 88.50 83 ARG A N 1
ATOM 668 C CA . ARG A 1 83 ? 10.190 7.573 -2.519 1.00 88.50 83 ARG A CA 1
ATOM 669 C C . ARG A 1 83 ? 9.781 8.104 -3.888 1.00 88.50 83 ARG A C 1
ATOM 671 O O . ARG A 1 83 ? 10.578 8.803 -4.508 1.00 88.50 83 ARG A O 1
ATOM 678 N N . ASN A 1 84 ? 8.577 7.798 -4.373 1.00 89.06 84 ASN A N 1
ATOM 679 C CA . ASN A 1 84 ? 8.074 8.365 -5.622 1.00 89.06 84 ASN A CA 1
ATOM 680 C C . ASN A 1 84 ? 7.796 9.876 -5.437 1.00 89.06 84 ASN A C 1
ATOM 682 O O . ASN A 1 84 ? 6.905 10.216 -4.656 1.00 89.06 84 ASN A O 1
ATOM 686 N N . PRO A 1 85 ? 8.481 10.790 -6.158 1.00 86.81 85 PRO A N 1
ATOM 687 C CA .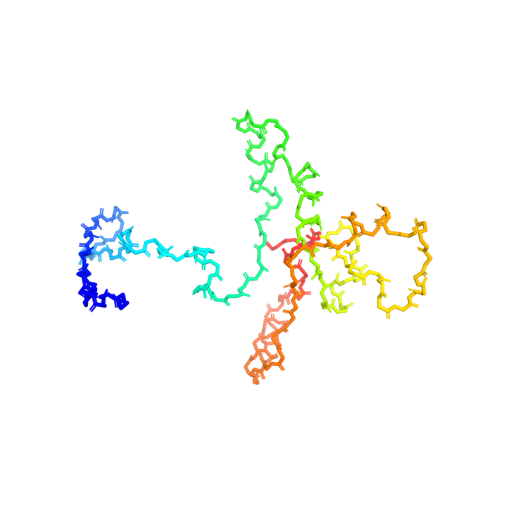 PRO A 1 85 ? 8.333 12.236 -5.964 1.00 86.81 85 PRO A CA 1
ATOM 688 C C . PRO A 1 85 ? 6.935 12.790 -6.262 1.00 86.81 85 PRO A C 1
ATOM 690 O O . PRO A 1 85 ? 6.574 13.834 -5.724 1.00 86.81 85 PRO A O 1
ATOM 693 N N . PHE A 1 86 ? 6.161 12.138 -7.133 1.00 87.56 86 PHE A N 1
ATOM 694 C CA . PHE A 1 86 ? 4.792 12.546 -7.451 1.00 87.56 86 PHE A CA 1
ATOM 695 C C . PHE A 1 86 ? 3.849 12.230 -6.283 1.00 87.56 86 PHE A C 1
ATOM 697 O O . PHE A 1 86 ? 3.133 13.108 -5.813 1.00 87.56 86 PHE A O 1
ATOM 704 N N . LEU A 1 87 ? 3.923 11.009 -5.749 1.00 89.81 87 LEU A N 1
ATOM 705 C CA . LEU A 1 87 ? 3.088 10.566 -4.624 1.00 89.81 87 LEU A CA 1
ATOM 706 C C . LEU A 1 87 ? 3.532 11.184 -3.291 1.00 89.81 87 LEU A C 1
ATOM 708 O O . LEU A 1 87 ? 2.712 11.515 -2.440 1.00 89.81 87 LEU A O 1
ATOM 712 N N . ALA A 1 88 ? 4.837 11.402 -3.129 1.00 86.25 88 ALA A N 1
ATOM 713 C CA . ALA A 1 88 ? 5.448 11.998 -1.944 1.00 86.25 88 ALA A CA 1
ATOM 714 C C . ALA A 1 88 ? 4.948 13.421 -1.628 1.00 86.25 88 ALA A C 1
ATOM 716 O O . ALA A 1 88 ? 5.071 13.877 -0.492 1.00 86.25 88 ALA A O 1
ATOM 717 N N . GLN A 1 89 ? 4.382 14.127 -2.611 1.00 84.69 89 GLN A N 1
ATOM 718 C CA . GLN A 1 89 ? 3.794 15.456 -2.412 1.00 84.69 89 GLN A CA 1
ATOM 719 C C . GLN A 1 89 ? 2.525 15.406 -1.555 1.00 84.69 89 GLN A C 1
ATOM 721 O O . GLN A 1 89 ? 2.221 16.365 -0.845 1.00 84.69 89 GLN A O 1
ATOM 726 N N . ASN A 1 90 ? 1.796 14.288 -1.589 1.00 85.94 90 ASN A N 1
ATOM 727 C CA . ASN A 1 90 ? 0.571 14.102 -0.828 1.00 85.94 90 ASN A CA 1
ATOM 728 C C . ASN A 1 90 ? 0.878 13.569 0.580 1.00 85.94 90 ASN A C 1
ATOM 730 O O . ASN A 1 90 ? 0.799 12.371 0.860 1.00 85.94 90 ASN A O 1
ATOM 734 N N . THR A 1 91 ? 1.205 14.482 1.493 1.00 85.31 91 THR A N 1
ATOM 735 C CA . THR A 1 91 ? 1.532 14.147 2.889 1.00 85.31 91 THR A CA 1
ATOM 736 C C . THR A 1 91 ? 0.317 13.747 3.729 1.00 85.31 91 THR A C 1
ATOM 738 O O . THR A 1 91 ? 0.477 13.257 4.853 1.00 85.31 91 THR A O 1
ATOM 741 N N . THR A 1 92 ? -0.901 13.920 3.205 1.00 89.44 92 THR A N 1
ATOM 742 C CA . THR A 1 92 ? -2.133 13.449 3.848 1.00 89.44 92 THR A CA 1
ATOM 743 C C . THR A 1 92 ? -2.147 11.924 3.877 1.00 89.44 92 THR A C 1
ATOM 745 O O . THR A 1 92 ? -2.277 11.346 4.957 1.00 89.44 92 THR A O 1
ATOM 748 N N . TYR A 1 93 ? -1.884 11.282 2.734 1.00 89.75 93 TYR A N 1
ATOM 749 C CA . TYR A 1 93 ? -1.982 9.825 2.565 1.00 89.75 93 TYR A CA 1
ATOM 750 C C . TYR A 1 93 ? -0.636 9.090 2.576 1.00 89.75 93 TYR A C 1
ATOM 752 O O . TYR A 1 93 ? -0.588 7.883 2.853 1.00 89.75 93 TYR A O 1
ATOM 760 N N . HIS A 1 94 ? 0.465 9.806 2.338 1.00 90.38 94 HIS A N 1
ATOM 761 C CA . HIS A 1 94 ? 1.810 9.242 2.307 1.00 90.38 94 HIS A CA 1
ATOM 762 C C . HIS A 1 94 ? 2.730 9.858 3.352 1.00 90.38 94 HIS A C 1
ATOM 764 O O . HIS A 1 94 ? 2.645 11.030 3.711 1.00 90.38 94 HIS A O 1
ATOM 770 N N . SER A 1 95 ? 3.630 9.023 3.844 1.00 86.06 95 SER A N 1
ATOM 771 C CA . SER A 1 95 ? 4.782 9.389 4.657 1.00 86.06 95 SER A CA 1
ATOM 772 C C . SER A 1 95 ? 6.029 9.346 3.787 1.00 86.06 95 SER A C 1
ATOM 774 O O . SER A 1 95 ? 6.187 8.459 2.945 1.00 86.06 95 SER A O 1
ATOM 776 N N . THR A 1 96 ? 6.919 10.308 3.984 1.00 74.25 96 THR A N 1
ATOM 777 C CA . THR A 1 96 ? 8.146 10.434 3.203 1.00 74.25 96 THR A CA 1
ATOM 778 C C . THR A 1 96 ? 9.304 10.771 4.118 1.00 74.25 96 THR A C 1
ATOM 780 O O . THR A 1 96 ? 9.166 11.490 5.113 1.00 74.25 96 THR A O 1
ATOM 783 N N . ASP A 1 97 ? 10.476 10.270 3.757 1.00 67.38 97 ASP A N 1
ATOM 784 C CA . ASP A 1 97 ? 11.726 10.710 4.339 1.00 67.38 97 ASP A CA 1
ATOM 785 C C . ASP A 1 97 ? 12.036 12.174 3.951 1.00 67.38 97 ASP A C 1
ATOM 787 O O . ASP A 1 97 ? 12.696 12.445 2.950 1.00 67.38 97 ASP A O 1
ATOM 791 N N . ILE A 1 98 ? 11.613 13.139 4.777 1.00 54.03 98 ILE A N 1
ATOM 792 C CA . ILE A 1 98 ? 11.950 14.570 4.606 1.00 54.03 98 ILE A CA 1
ATOM 793 C C . ILE A 1 98 ? 13.447 14.881 4.808 1.00 54.03 98 ILE A C 1
ATOM 795 O O . ILE A 1 98 ? 13.857 16.038 4.720 1.00 54.03 98 ILE A O 1
ATOM 799 N N . THR A 1 99 ? 14.279 13.885 5.134 1.00 50.69 99 THR A N 1
ATOM 800 C CA . THR A 1 99 ? 15.674 14.108 5.547 1.00 50.69 99 THR A CA 1
ATOM 801 C C . THR A 1 99 ? 16.676 14.125 4.395 1.00 50.69 99 THR A C 1
ATOM 803 O O . THR A 1 99 ? 17.858 14.337 4.649 1.00 50.69 99 THR A O 1
ATOM 806 N N . SER A 1 100 ? 16.263 13.970 3.132 1.00 49.62 100 SER A N 1
ATOM 807 C CA . SER A 1 100 ? 17.180 14.010 1.977 1.00 49.62 100 SER A CA 1
ATOM 808 C C . SER A 1 100 ? 17.778 15.401 1.670 1.00 49.62 100 SER A C 1
ATOM 810 O O . SER A 1 100 ? 18.234 15.633 0.553 1.00 49.62 100 SER A O 1
ATOM 812 N N . GLY A 1 101 ? 17.797 16.331 2.635 1.00 47.50 101 GLY A N 1
ATOM 813 C CA . GLY A 1 101 ? 18.372 17.668 2.461 1.00 47.50 101 GLY A CA 1
ATOM 814 C C . GLY A 1 101 ? 18.505 18.545 3.714 1.00 47.50 101 GLY A C 1
ATOM 815 O O . GLY A 1 101 ? 18.725 19.742 3.558 1.00 47.50 101 GLY A O 1
ATOM 816 N N . ILE A 1 102 ? 18.365 18.015 4.938 1.00 47.75 102 ILE A N 1
ATOM 817 C CA . ILE A 1 102 ? 18.417 18.829 6.170 1.00 47.75 102 ILE A CA 1
ATOM 818 C C . ILE A 1 102 ? 19.506 18.286 7.099 1.00 47.75 102 ILE A C 1
ATOM 820 O O . ILE A 1 102 ? 19.488 17.112 7.464 1.00 47.75 102 ILE A O 1
ATOM 824 N N . GLU A 1 103 ? 20.465 19.144 7.458 1.00 48.59 103 GLU A N 1
ATOM 825 C CA . GLU A 1 103 ? 21.591 18.794 8.323 1.00 48.59 103 GLU A CA 1
ATOM 826 C C . GLU A 1 103 ? 21.141 18.356 9.725 1.00 48.59 103 GLU A C 1
ATOM 828 O O . GLU A 1 103 ? 20.282 18.946 10.384 1.00 48.59 103 GLU A O 1
ATOM 833 N N . THR A 1 104 ? 21.778 17.280 10.168 1.00 50.94 104 THR A N 1
ATOM 834 C CA . THR A 1 104 ? 21.561 16.533 11.401 1.00 50.94 104 THR A CA 1
ATOM 835 C C . THR A 1 104 ? 21.894 17.359 12.646 1.00 50.94 104 THR A C 1
ATOM 837 O O . THR A 1 104 ? 23.061 17.472 13.024 1.00 50.94 104 THR A O 1
ATOM 840 N N . SER A 1 105 ? 20.881 17.880 13.342 1.00 54.75 105 SER A N 1
ATOM 841 C CA . SER A 1 105 ? 21.025 18.356 14.727 1.00 54.75 105 SER A CA 1
ATOM 842 C C . SER A 1 105 ? 20.450 17.334 15.713 1.00 54.75 105 SER A C 1
ATOM 844 O O . SER A 1 105 ? 19.491 16.627 15.415 1.00 54.75 105 SER A O 1
ATOM 846 N N . ILE A 1 106 ? 21.048 17.221 16.903 1.00 55.91 106 ILE A N 1
ATOM 847 C CA . ILE A 1 106 ? 20.767 16.141 17.870 1.00 55.91 106 ILE A CA 1
ATOM 848 C C . ILE A 1 106 ? 19.305 16.148 18.372 1.00 55.91 106 ILE A C 1
ATOM 850 O O . ILE A 1 106 ? 18.750 15.098 18.680 1.00 55.91 106 ILE A O 1
ATOM 854 N N . GLN A 1 107 ? 18.638 17.304 18.353 1.00 50.16 107 GLN A N 1
ATOM 855 C CA . GLN A 1 107 ? 17.212 17.457 18.692 1.00 50.16 107 GLN A CA 1
ATOM 856 C C . GLN A 1 107 ? 16.263 16.924 17.600 1.00 50.16 107 GLN A C 1
ATOM 858 O O . GLN A 1 107 ? 15.063 16.793 17.824 1.00 50.16 107 GLN A O 1
ATOM 863 N N . PHE A 1 108 ? 16.792 16.596 16.419 1.00 54.31 108 PHE A N 1
ATOM 864 C CA . PHE A 1 108 ? 16.039 16.057 15.292 1.00 54.31 108 PHE A CA 1
ATOM 865 C C . PHE A 1 108 ? 15.803 14.541 15.421 1.00 54.31 108 PHE A C 1
ATOM 867 O O . PHE A 1 108 ? 14.771 14.053 14.967 1.00 54.31 108 PHE A O 1
ATOM 874 N N . TYR A 1 109 ? 16.694 13.794 16.089 1.00 50.81 109 TYR A N 1
ATOM 875 C CA . TYR A 1 109 ? 16.622 12.324 16.163 1.00 50.81 109 TYR A CA 1
ATOM 876 C C . TYR A 1 109 ? 15.367 11.796 16.877 1.00 50.81 109 TYR A C 1
ATOM 878 O O . TYR A 1 109 ? 14.791 10.804 16.432 1.00 50.81 109 TYR A O 1
ATOM 886 N N . GLU A 1 110 ? 14.886 12.471 17.925 1.00 50.41 110 GLU A N 1
ATOM 887 C CA . GLU A 1 110 ? 13.662 12.051 18.630 1.00 50.41 110 GLU A CA 1
ATOM 888 C C . GLU A 1 110 ? 12.393 12.274 17.788 1.00 50.41 110 GLU A C 1
ATOM 890 O O . GLU A 1 110 ? 11.450 11.490 17.869 1.00 50.41 110 GLU A O 1
ATOM 895 N N . LYS A 1 111 ? 12.390 13.286 16.906 1.00 48.47 111 LYS A N 1
ATOM 896 C CA . LYS A 1 111 ? 11.317 13.517 15.921 1.00 48.47 111 LYS A CA 1
ATOM 897 C C . LYS A 1 111 ? 11.452 12.610 14.688 1.00 48.47 111 LYS A C 1
ATOM 899 O O . LYS A 1 111 ? 10.449 12.246 14.087 1.00 48.47 111 LYS A O 1
ATOM 904 N N . MET A 1 112 ? 12.676 12.216 14.332 1.00 48.34 112 MET A N 1
ATOM 905 C CA . MET A 1 112 ? 13.026 11.411 13.152 1.00 48.34 112 MET A CA 1
ATOM 906 C C . MET A 1 112 ? 12.521 9.962 13.225 1.00 48.34 112 MET A C 1
ATOM 908 O O . MET A 1 112 ? 12.138 9.403 12.199 1.00 48.34 112 MET A O 1
ATOM 912 N N . LEU A 1 113 ? 12.439 9.379 14.425 1.00 49.56 113 LEU A N 1
ATOM 913 C CA . LEU A 1 113 ? 11.868 8.041 14.653 1.00 49.56 113 LEU A CA 1
ATOM 914 C C . LEU A 1 113 ? 10.375 7.935 14.295 1.00 49.56 113 LEU A C 1
ATOM 916 O O . LEU A 1 113 ? 9.875 6.829 14.107 1.00 49.56 113 LEU A O 1
ATOM 920 N N . PHE A 1 114 ? 9.669 9.064 14.181 1.00 46.19 114 PHE A N 1
ATOM 921 C CA . PHE A 1 114 ? 8.257 9.096 13.791 1.00 46.19 114 PHE A CA 1
ATOM 922 C C . PHE A 1 114 ? 8.042 9.377 12.292 1.00 46.19 114 PHE A C 1
ATOM 924 O O . PHE A 1 114 ? 6.929 9.233 11.801 1.00 46.19 114 PHE A O 1
ATOM 931 N N . ILE A 1 115 ? 9.087 9.780 11.559 1.00 54.50 115 ILE A N 1
ATOM 932 C CA . ILE A 1 115 ? 8.955 10.327 10.195 1.00 54.50 115 ILE A CA 1
ATOM 933 C C . ILE A 1 115 ? 9.407 9.327 9.116 1.00 54.50 115 ILE A C 1
ATOM 935 O O . ILE A 1 115 ? 9.007 9.449 7.962 1.00 54.50 115 ILE A O 1
ATOM 939 N N . ARG A 1 116 ? 10.196 8.307 9.476 1.00 65.56 116 ARG A N 1
ATOM 940 C CA . ARG A 1 116 ? 10.659 7.269 8.544 1.00 65.56 116 ARG A CA 1
ATOM 941 C C . ARG A 1 116 ? 9.946 5.948 8.805 1.00 65.56 116 ARG A C 1
ATOM 943 O O . ARG A 1 116 ? 10.176 5.325 9.840 1.00 65.56 116 ARG A O 1
ATOM 950 N N . GLY A 1 117 ? 9.115 5.516 7.859 1.00 75.75 117 GLY A N 1
ATOM 951 C CA . GLY A 1 117 ? 8.625 4.144 7.848 1.00 75.75 117 GLY A CA 1
ATOM 952 C C . GLY A 1 117 ? 9.718 3.158 7.444 1.00 75.75 117 GLY A C 1
ATOM 953 O O . GLY A 1 117 ? 10.695 3.512 6.785 1.00 75.75 117 GLY A O 1
ATOM 954 N N . TYR A 1 118 ? 9.569 1.909 7.874 1.00 83.81 118 TYR A N 1
ATOM 955 C CA . TYR A 1 118 ? 10.544 0.845 7.608 1.00 83.81 118 TYR A CA 1
ATOM 956 C C . TYR A 1 118 ? 10.399 0.240 6.208 1.00 83.81 118 TYR A C 1
ATOM 958 O O . TYR A 1 118 ? 11.331 -0.385 5.709 1.00 83.81 118 TYR A O 1
ATOM 966 N N . LEU A 1 119 ? 9.232 0.406 5.582 1.00 90.38 119 LEU A N 1
ATOM 967 C CA . LEU A 1 119 ? 8.927 -0.140 4.270 1.00 90.38 119 LEU A CA 1
ATOM 968 C C . LEU A 1 119 ? 9.113 0.931 3.197 1.00 90.38 119 LEU A C 1
ATOM 970 O O . LEU A 1 119 ? 8.226 1.755 2.966 1.00 90.38 119 LEU A O 1
ATOM 974 N N . THR A 1 120 ? 10.252 0.893 2.513 1.00 91.25 120 THR A N 1
ATOM 975 C CA . THR A 1 120 ? 10.498 1.745 1.349 1.00 91.25 120 THR A CA 1
ATOM 976 C C . THR A 1 120 ? 9.604 1.323 0.185 1.00 91.25 120 THR A C 1
ATOM 978 O O . THR A 1 120 ? 9.649 0.179 -0.264 1.00 91.25 120 THR A O 1
ATOM 981 N N . VAL A 1 121 ? 8.806 2.262 -0.315 1.00 92.25 121 VAL A N 1
ATOM 982 C CA . VAL A 1 121 ? 7.940 2.092 -1.485 1.00 92.25 121 VAL A CA 1
ATOM 983 C C . VAL A 1 121 ? 8.433 3.036 -2.568 1.00 92.25 121 VAL A C 1
ATOM 985 O O . VAL A 1 121 ? 8.603 4.230 -2.331 1.00 92.25 121 VAL A O 1
ATOM 988 N N . GLN A 1 122 ? 8.702 2.494 -3.748 1.00 91.75 122 GLN A N 1
ATOM 989 C CA . GLN A 1 122 ? 9.225 3.245 -4.881 1.00 91.75 122 GLN A CA 1
ATOM 990 C C . GLN A 1 122 ? 8.817 2.576 -6.189 1.00 91.75 122 GLN A C 1
ATOM 992 O O . GLN A 1 122 ? 8.453 1.399 -6.201 1.00 91.75 122 GLN A O 1
ATOM 997 N N . ASP A 1 123 ? 8.938 3.309 -7.289 1.00 90.75 123 ASP A N 1
ATOM 998 C CA . ASP A 1 123 ? 8.742 2.730 -8.612 1.00 90.75 123 ASP A CA 1
ATOM 999 C C . ASP A 1 123 ? 9.878 1.760 -8.953 1.00 90.75 123 ASP A C 1
ATOM 1001 O O . ASP A 1 123 ? 11.024 1.915 -8.515 1.00 90.75 123 ASP A O 1
ATOM 1005 N N . SER A 1 124 ? 9.568 0.769 -9.789 1.00 91.06 124 SER A N 1
ATOM 1006 C CA . SER A 1 124 ? 10.598 -0.090 -10.366 1.00 91.06 124 SER A CA 1
ATOM 1007 C C . SER A 1 124 ? 11.596 0.762 -11.166 1.00 91.06 124 SER A C 1
ATOM 1009 O O . SER A 1 124 ? 11.172 1.526 -12.040 1.00 91.06 124 SER A O 1
ATOM 1011 N N . PRO A 1 125 ? 12.918 0.606 -10.951 1.00 90.19 125 PRO A N 1
ATOM 1012 C CA . PRO A 1 125 ? 13.931 1.286 -11.760 1.00 90.19 125 PRO A CA 1
ATOM 1013 C C . PRO A 1 125 ? 13.854 0.915 -13.244 1.00 90.19 125 PRO A C 1
ATOM 1015 O O . PRO A 1 125 ? 14.255 1.692 -14.108 1.00 90.19 125 PRO A O 1
ATOM 1018 N N . PHE A 1 126 ? 13.347 -0.284 -13.541 1.00 93.12 126 PHE A N 1
ATOM 1019 C CA . PHE A 1 126 ? 13.151 -0.766 -14.898 1.00 93.12 126 PHE A CA 1
ATOM 1020 C C . PHE A 1 126 ? 11.664 -0.788 -15.242 1.00 93.12 126 PHE A C 1
ATOM 1022 O O . PHE A 1 126 ? 10.881 -1.488 -14.596 1.00 93.12 126 PHE A O 1
ATOM 1029 N N . ASN A 1 127 ? 11.297 -0.063 -16.296 1.00 91.94 127 ASN A N 1
ATOM 1030 C CA . ASN A 1 127 ? 9.944 -0.033 -16.832 1.00 91.94 127 ASN A CA 1
ATOM 1031 C C . ASN A 1 127 ? 9.949 -0.519 -18.275 1.00 91.94 127 ASN A C 1
ATOM 1033 O O . ASN A 1 127 ? 10.766 -0.092 -19.092 1.00 91.94 127 ASN A O 1
ATOM 1037 N N . THR A 1 128 ? 9.019 -1.415 -18.590 1.00 95.19 128 THR A N 1
ATOM 1038 C CA . THR A 1 128 ? 8.827 -1.858 -19.970 1.00 95.19 128 THR A CA 1
ATOM 1039 C C . THR A 1 128 ? 8.122 -0.765 -20.778 1.00 95.19 128 THR A C 1
ATOM 1041 O O . THR A 1 128 ? 7.343 0.004 -20.207 1.00 95.19 128 THR A O 1
ATOM 1044 N N . PRO A 1 129 ? 8.296 -0.723 -22.111 1.00 93.94 129 PRO A N 1
ATOM 1045 C CA . PRO A 1 129 ? 7.528 0.181 -22.966 1.00 93.94 129 PRO A CA 1
ATOM 1046 C C . PRO A 1 129 ? 6.008 -0.033 -22.886 1.00 93.94 129 PRO A C 1
ATOM 1048 O O . PRO A 1 129 ? 5.255 0.876 -23.214 1.00 93.94 129 PRO A O 1
ATOM 1051 N N . LEU A 1 130 ? 5.547 -1.203 -22.424 1.00 95.12 130 LEU A N 1
ATOM 1052 C CA . LEU A 1 130 ? 4.121 -1.502 -22.279 1.00 95.12 130 LEU A CA 1
ATOM 1053 C C . LEU A 1 130 ? 3.456 -0.679 -21.174 1.00 95.12 130 LEU A C 1
ATOM 1055 O O . LEU A 1 130 ? 2.286 -0.341 -21.314 1.00 95.12 130 LEU A O 1
ATOM 1059 N N . SER A 1 131 ? 4.176 -0.330 -20.103 1.00 92.19 131 SER A N 1
ATOM 1060 C CA . SER A 1 131 ? 3.611 0.420 -18.976 1.00 92.19 131 SER A CA 1
ATOM 1061 C C . SER A 1 131 ? 3.037 1.785 -19.397 1.00 92.19 131 SER A C 1
ATOM 1063 O O . SER A 1 131 ? 1.852 2.018 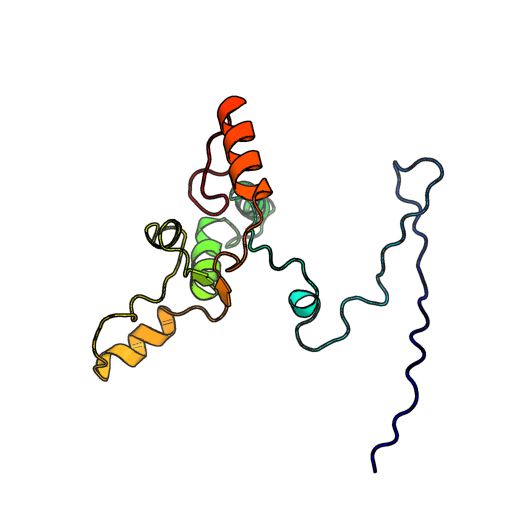-19.161 1.00 92.19 131 SER A O 1
ATOM 1065 N N . PRO A 1 132 ? 3.794 2.684 -20.066 1.00 93.38 132 PRO A N 1
ATOM 1066 C CA . PRO A 1 132 ? 3.239 3.957 -20.527 1.00 93.38 132 PRO A CA 1
ATOM 1067 C C . PRO A 1 132 ? 2.187 3.783 -21.632 1.00 93.38 132 PRO A C 1
ATOM 1069 O O . PRO A 1 132 ? 1.209 4.524 -21.645 1.00 93.38 132 PRO A O 1
ATOM 1072 N N . THR A 1 133 ? 2.332 2.794 -22.523 1.00 96.44 133 THR A N 1
ATOM 1073 C CA . THR A 1 133 ? 1.326 2.516 -23.565 1.00 96.44 133 THR A CA 1
ATOM 1074 C C . THR A 1 133 ? -0.012 2.087 -22.964 1.00 96.44 133 THR A C 1
ATOM 1076 O O . THR A 1 133 ? -1.062 2.526 -23.426 1.00 96.44 133 THR A O 1
ATOM 1079 N N . TYR A 1 134 ? 0.011 1.268 -21.911 1.00 95.50 134 TYR A N 1
ATOM 1080 C CA . TYR A 1 134 ? -1.195 0.848 -21.204 1.00 95.50 134 TYR A CA 1
ATOM 1081 C C . TYR A 1 134 ? -1.899 2.031 -20.527 1.00 95.50 134 TYR A C 1
ATOM 1083 O O . TYR A 1 134 ? -3.115 2.170 -20.637 1.00 95.50 134 TYR A O 1
ATOM 1091 N N . LEU A 1 135 ? -1.133 2.921 -19.884 1.00 93.31 135 LEU A N 1
ATOM 1092 C CA . LEU A 1 135 ? -1.676 4.135 -19.266 1.00 93.31 135 LEU A CA 1
ATOM 1093 C C . LEU A 1 135 ? -2.298 5.079 -20.301 1.00 93.31 135 LEU A C 1
ATOM 1095 O O . LEU A 1 135 ? -3.394 5.586 -20.078 1.00 93.31 135 LEU A O 1
ATOM 1099 N N . GLN A 1 136 ? -1.643 5.267 -21.448 1.00 95.69 136 GLN A N 1
ATOM 1100 C CA . GLN A 1 136 ? -2.182 6.077 -22.538 1.00 95.69 136 GLN A CA 1
ATOM 1101 C C . GLN A 1 136 ? -3.499 5.497 -23.074 1.00 95.69 136 GLN A C 1
ATOM 1103 O O . GLN A 1 136 ? -4.475 6.229 -23.220 1.00 95.69 136 GLN A O 1
ATOM 1108 N N . ALA A 1 137 ? -3.558 4.185 -23.322 1.00 96.75 137 ALA A N 1
ATOM 1109 C CA . ALA A 1 137 ? -4.781 3.534 -23.788 1.00 96.75 137 ALA A CA 1
ATOM 1110 C C . ALA A 1 137 ? -5.933 3.690 -22.778 1.00 96.75 137 ALA A C 1
ATOM 1112 O O . ALA A 1 137 ? -7.067 3.963 -23.166 1.00 96.75 137 ALA A O 1
ATOM 1113 N N . ALA A 1 138 ? -5.644 3.584 -21.476 1.00 94.69 138 ALA A N 1
ATOM 1114 C CA . ALA A 1 138 ? -6.634 3.825 -20.430 1.00 94.69 138 ALA A CA 1
ATOM 1115 C C . ALA A 1 138 ? -7.155 5.276 -20.455 1.00 94.69 138 ALA A C 1
ATOM 1117 O O . ALA A 1 138 ? -8.363 5.493 -20.358 1.00 94.69 138 ALA A O 1
ATOM 1118 N N . GLN A 1 139 ? -6.277 6.260 -20.661 1.00 96.06 139 GLN A N 1
ATOM 1119 C CA . GLN A 1 139 ? -6.677 7.664 -20.813 1.00 96.06 139 GLN A CA 1
ATOM 1120 C C . GLN A 1 139 ? -7.540 7.896 -22.059 1.00 96.06 139 GLN A C 1
ATOM 1122 O O . GLN A 1 139 ? -8.534 8.615 -21.985 1.00 96.06 139 GLN A O 1
ATOM 1127 N N . GLU A 1 140 ? -7.211 7.262 -23.187 1.00 96.81 140 GLU A N 1
ATOM 1128 C CA . GLU A 1 140 ? -8.011 7.321 -24.420 1.00 96.81 140 GLU A CA 1
ATOM 1129 C C . GLU A 1 140 ? -9.407 6.702 -24.238 1.00 96.81 140 GLU A C 1
ATOM 1131 O O . GLU A 1 140 ? -10.379 7.170 -24.830 1.00 96.81 140 GLU A O 1
ATOM 1136 N N . MET A 1 141 ? -9.531 5.697 -23.367 1.00 96.69 141 MET A N 1
ATOM 1137 C CA . MET A 1 141 ? -10.815 5.124 -22.946 1.00 96.69 141 MET A CA 1
ATOM 1138 C C . MET A 1 141 ? -11.573 5.993 -21.924 1.00 96.69 141 MET A C 1
ATOM 1140 O O . MET A 1 141 ? -12.700 5.656 -21.560 1.00 96.69 141 MET A O 1
ATOM 1144 N N . GLY A 1 142 ? -10.988 7.107 -21.473 1.00 95.25 142 GLY A N 1
ATOM 1145 C CA . GLY A 1 142 ? -11.594 8.043 -20.525 1.00 95.25 142 GLY A CA 1
ATOM 1146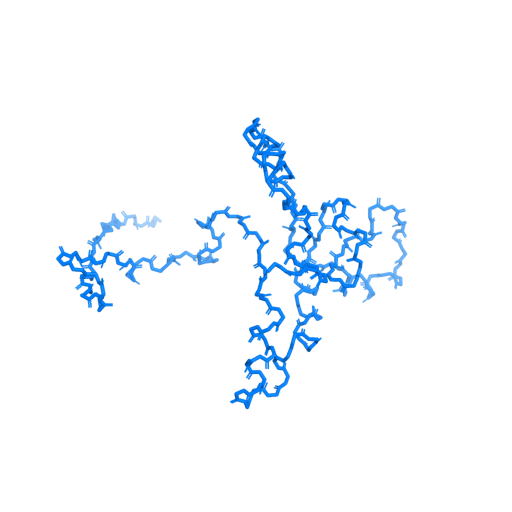 C C . GLY A 1 142 ? -11.313 7.744 -19.050 1.00 95.25 142 GLY A C 1
ATOM 1147 O O . GLY A 1 142 ? -11.974 8.323 -18.189 1.00 95.25 142 GLY A O 1
ATOM 1148 N N . TYR A 1 143 ? -10.357 6.863 -18.734 1.00 93.25 143 TYR A N 1
ATOM 1149 C CA . TYR A 1 143 ? -9.936 6.620 -17.353 1.00 93.25 143 TYR A CA 1
ATOM 1150 C C . TYR A 1 143 ? -8.900 7.645 -16.891 1.00 93.25 143 TYR A C 1
ATOM 1152 O O . TYR A 1 143 ? -7.933 7.954 -17.590 1.00 93.25 143 TYR A O 1
ATOM 1160 N N . ASN A 1 144 ? -9.073 8.136 -15.667 1.00 91.50 144 ASN A N 1
ATOM 1161 C CA . ASN A 1 144 ? -8.121 9.045 -15.041 1.00 91.50 144 ASN A CA 1
ATOM 1162 C C . ASN A 1 144 ? -6.956 8.262 -14.426 1.00 91.50 144 ASN A C 1
ATOM 1164 O O . ASN A 1 144 ? -7.158 7.230 -13.788 1.00 91.50 144 ASN A O 1
ATOM 1168 N N . ILE A 1 145 ? -5.739 8.787 -14.573 1.00 90.00 145 ILE A N 1
ATOM 1169 C CA . ILE A 1 145 ? -4.582 8.297 -13.822 1.00 90.00 145 ILE A CA 1
ATOM 1170 C C . ILE A 1 145 ? -4.639 8.944 -12.442 1.00 90.00 145 ILE A C 1
ATOM 1172 O O . ILE A 1 145 ? -4.489 10.160 -12.321 1.00 90.00 145 ILE A O 1
ATOM 1176 N N . VAL A 1 146 ? -4.869 8.129 -11.419 1.00 90.75 146 VAL A N 1
ATOM 1177 C CA . VAL A 1 146 ? -5.002 8.570 -10.029 1.00 90.75 146 VAL A CA 1
ATOM 1178 C C . VAL A 1 146 ? -4.057 7.791 -9.126 1.00 90.75 146 VAL A C 1
ATOM 1180 O O . VAL A 1 146 ? -3.606 6.693 -9.456 1.00 90.75 146 VAL A O 1
ATOM 1183 N N . ASP A 1 147 ? -3.764 8.372 -7.970 1.00 91.94 147 ASP A N 1
ATOM 1184 C CA . ASP A 1 147 ? -3.122 7.659 -6.877 1.00 91.94 147 ASP A CA 1
ATOM 1185 C C . ASP A 1 147 ? -4.129 6.711 -6.218 1.00 91.94 147 ASP A C 1
ATOM 1187 O O . ASP A 1 147 ? -5.014 7.138 -5.480 1.00 91.94 147 ASP A O 1
ATOM 1191 N N . ILE A 1 148 ? -3.964 5.412 -6.464 1.00 91.62 148 ILE A N 1
ATOM 1192 C CA . ILE A 1 148 ? -4.832 4.354 -5.927 1.00 91.62 148 ILE A CA 1
ATOM 1193 C C . ILE A 1 148 ? -4.860 4.299 -4.390 1.00 91.62 148 ILE A C 1
ATOM 1195 O O . ILE A 1 148 ? -5.789 3.743 -3.810 1.00 91.62 148 ILE A O 1
ATOM 1199 N N . ASN A 1 149 ? -3.839 4.848 -3.725 1.00 93.62 149 ASN A N 1
ATOM 1200 C CA . ASN A 1 149 ? -3.716 4.871 -2.267 1.00 93.62 149 ASN A CA 1
ATOM 1201 C C . ASN A 1 149 ? -4.011 6.265 -1.675 1.00 93.62 149 ASN A C 1
ATOM 1203 O O . ASN A 1 149 ? -3.812 6.461 -0.472 1.00 93.62 149 ASN A O 1
ATOM 1207 N N . GLY A 1 150 ? -4.443 7.212 -2.513 1.00 91.44 150 GLY A N 1
ATOM 1208 C CA . GLY A 1 150 ? -4.766 8.586 -2.148 1.00 91.44 150 GLY A CA 1
ATOM 1209 C C . GLY A 1 150 ? -6.260 8.805 -1.907 1.00 91.44 150 GLY A C 1
ATOM 1210 O O . GLY A 1 150 ? -7.012 7.870 -1.646 1.00 91.44 150 GLY A O 1
ATOM 1211 N N . GLU A 1 151 ? -6.688 10.064 -2.011 1.00 90.62 151 GLU A N 1
ATOM 1212 C CA . GLU A 1 151 ? -8.075 10.496 -1.766 1.00 90.62 151 GLU A CA 1
ATOM 1213 C C . GLU A 1 151 ? -9.071 9.906 -2.776 1.00 90.62 151 GLU A C 1
ATOM 1215 O O . GLU A 1 151 ? -10.165 9.478 -2.416 1.00 90.62 151 GLU A O 1
ATOM 1220 N N . GLN A 1 152 ? -8.693 9.876 -4.055 1.00 87.25 152 GLN A N 1
ATOM 1221 C CA . GLN A 1 152 ? -9.558 9.415 -5.139 1.00 87.25 152 GLN A CA 1
ATOM 1222 C C . GLN A 1 152 ? -9.286 7.942 -5.443 1.00 87.25 152 GLN A C 1
ATOM 1224 O O . GLN A 1 152 ? -8.423 7.616 -6.259 1.00 87.25 152 GLN A O 1
ATOM 1229 N N . GLN A 1 153 ? -10.043 7.059 -4.793 1.00 82.50 153 GLN A N 1
ATOM 1230 C CA . GLN A 1 153 ? -10.057 5.627 -5.095 1.00 82.50 153 GLN A CA 1
ATOM 1231 C C . GLN A 1 153 ? -11.101 5.295 -6.171 1.00 82.50 153 GLN A C 1
ATOM 1233 O O . GLN A 1 153 ? -12.131 5.963 -6.276 1.00 82.50 153 GLN A O 1
ATOM 1238 N N . ILE A 1 154 ? -10.784 4.292 -6.995 1.00 67.75 154 ILE A N 1
ATOM 1239 C CA . ILE A 1 154 ? -11.593 3.818 -8.133 1.00 67.75 154 ILE A CA 1
ATOM 1240 C C . ILE A 1 154 ? -12.752 2.932 -7.679 1.00 67.75 154 ILE A C 1
ATOM 1242 O O . ILE A 1 154 ? -12.546 2.146 -6.727 1.00 67.75 154 ILE A O 1
#